Protein AF-A0A0K0DPW7-F1 (afdb_monomer_lite)

Secondary structure (DSSP, 8-state):
-HHHHHHHHHHHHHHH----HHHH-PPPPSTT----EEEEE-TTT--EEEEEEPPTTEEEEEEEEE--TT-TT--EEEEEEEES--TTS--SS-EEEEEEEEEPTTSS-EEEEEEEEESS---EEEEETTEEEEEETTEEEEEE--SSS-EEEEEEEPPPGGGTT-

Radius of gyration: 20.78 Å; chains: 1; bounding box: 38×72×47 Å

Sequence (166 aa):
MEEVELAKEIADVLRNNRPDETIYGAAKAAPGKWASAVRLLNIKTGEVLSLFELPQDEAAKCIALVQFASHQDTLMALVGCTIAQKLDKVAKSTRGCIYTFLLTAAGDRFELIHRTETPRPVNAIHDFRGSALVGMSNHLRLYEFGKKKLLAKCENKVGDYNEMGL

Organism: Angiostrongylus cantonensis (NCBI:txid6313)

Structure (mmCIF, N/CA/C/O backbone):
data_AF-A0A0K0DPW7-F1
#
_entry.id   AF-A0A0K0DPW7-F1
#
loop_
_atom_site.group_PDB
_atom_site.id
_atom_site.type_symbol
_atom_site.label_atom_id
_atom_site.label_alt_id
_atom_site.label_comp_id
_atom_site.label_asym_id
_atom_site.label_entity_id
_atom_site.label_seq_id
_atom_site.pdbx_PDB_ins_code
_atom_site.Cartn_x
_atom_site.Cartn_y
_atom_site.Cartn_z
_atom_site.occupancy
_atom_site.B_iso_or_equiv
_atom_site.auth_seq_id
_atom_site.auth_comp_id
_atom_site.auth_asym_id
_atom_site.auth_atom_id
_atom_site.pdbx_PDB_model_num
ATOM 1 N N . MET A 1 1 ? -6.165 49.165 -4.802 1.00 64.44 1 MET A N 1
ATOM 2 C CA . MET A 1 1 ? -6.534 48.614 -3.477 1.00 64.44 1 MET A CA 1
ATOM 3 C C . MET A 1 1 ? -7.744 47.702 -3.615 1.00 64.44 1 MET A C 1
ATOM 5 O O . MET A 1 1 ? -7.622 46.547 -3.248 1.00 64.44 1 MET A O 1
ATOM 9 N N . GLU A 1 2 ? -8.812 48.161 -4.267 1.00 85.88 2 GLU A N 1
ATOM 10 C CA . GLU A 1 2 ? -10.042 47.393 -4.537 1.00 85.88 2 GLU A CA 1
ATOM 11 C C . GLU A 1 2 ? -9.830 46.085 -5.334 1.00 85.88 2 GLU A C 1
ATOM 13 O O . GLU A 1 2 ? -10.298 45.033 -4.916 1.00 85.88 2 GLU A O 1
ATOM 18 N N . GLU A 1 3 ? -9.024 46.085 -6.405 1.00 86.50 3 GLU A N 1
ATOM 19 C CA . GLU A 1 3 ? -8.722 44.851 -7.167 1.00 86.50 3 GLU A CA 1
ATOM 20 C C . GLU A 1 3 ? -7.991 43.779 -6.343 1.00 86.50 3 GLU A C 1
ATOM 22 O O . GLU A 1 3 ? -8.207 42.583 -6.526 1.00 86.50 3 GLU A O 1
ATOM 27 N N . VAL A 1 4 ? -7.119 44.198 -5.421 1.00 89.81 4 VAL A N 1
ATOM 28 C CA . VAL A 1 4 ? -6.375 43.277 -4.546 1.00 89.81 4 VAL A CA 1
ATOM 29 C C . VAL A 1 4 ? -7.313 42.649 -3.518 1.00 89.81 4 VAL A C 1
ATOM 31 O O . VAL A 1 4 ? -7.130 41.496 -3.136 1.00 89.81 4 VAL A O 1
ATOM 34 N N . GLU A 1 5 ? -8.310 43.402 -3.068 1.00 91.94 5 GLU A N 1
ATOM 35 C CA . GLU A 1 5 ? -9.325 42.949 -2.122 1.00 91.94 5 GLU A CA 1
ATOM 36 C C . GLU A 1 5 ? -10.299 41.972 -2.788 1.00 91.94 5 GLU A C 1
ATOM 38 O O . GLU A 1 5 ? -10.500 40.871 -2.280 1.00 91.94 5 GLU A O 1
ATOM 43 N N . LEU A 1 6 ? -10.755 42.292 -4.002 1.00 92.06 6 LEU A N 1
ATOM 44 C CA . LEU A 1 6 ? -11.555 41.388 -4.827 1.00 92.06 6 LEU A CA 1
ATOM 45 C C . LEU A 1 6 ? -10.803 40.087 -5.153 1.00 92.06 6 LEU A C 1
ATOM 47 O O . LEU A 1 6 ? -11.360 38.995 -5.060 1.00 92.06 6 LEU A O 1
ATOM 51 N N . ALA A 1 7 ? -9.513 40.170 -5.495 1.00 91.69 7 ALA A N 1
ATOM 52 C CA . ALA A 1 7 ? -8.697 38.986 -5.756 1.00 91.69 7 ALA A CA 1
ATOM 53 C C . ALA A 1 7 ? -8.550 38.089 -4.515 1.00 91.69 7 ALA A C 1
ATOM 55 O O . ALA A 1 7 ? -8.529 36.862 -4.645 1.00 91.69 7 ALA A O 1
ATOM 56 N N . LYS A 1 8 ? -8.463 38.679 -3.314 1.00 92.00 8 LYS A N 1
ATOM 57 C CA . LYS A 1 8 ? -8.452 37.922 -2.053 1.00 92.00 8 LYS A CA 1
ATOM 58 C C . LYS A 1 8 ? -9.781 37.215 -1.824 1.00 92.00 8 LYS A C 1
ATOM 60 O O . LYS A 1 8 ? -9.769 36.020 -1.553 1.00 92.00 8 LYS A O 1
ATOM 65 N N . GLU A 1 9 ? -10.893 37.920 -2.002 1.00 91.19 9 GLU A N 1
ATOM 66 C CA . GLU A 1 9 ? -12.232 37.355 -1.829 1.00 91.19 9 GLU A CA 1
ATOM 67 C C . GLU A 1 9 ? -12.475 36.179 -2.786 1.00 91.19 9 GLU A C 1
ATOM 69 O O . GLU A 1 9 ? -12.859 35.092 -2.355 1.00 91.19 9 GLU A O 1
ATOM 74 N N . ILE A 1 10 ? -12.143 36.341 -4.072 1.00 90.81 10 ILE A N 1
ATOM 75 C CA . ILE A 1 10 ? -12.245 35.263 -5.066 1.00 90.81 10 ILE A CA 1
ATOM 76 C C . ILE A 1 10 ? -11.362 34.073 -4.672 1.00 90.81 10 ILE A C 1
ATOM 78 O O . ILE A 1 10 ? -11.803 32.924 -4.734 1.00 90.81 10 ILE A O 1
ATOM 82 N N . ALA A 1 11 ? -10.118 34.320 -4.256 1.00 89.81 11 ALA A N 1
ATOM 83 C CA . ALA A 1 11 ? -9.213 33.255 -3.839 1.00 89.81 11 ALA A CA 1
ATOM 84 C C . ALA A 1 11 ? -9.728 32.506 -2.599 1.00 89.81 11 ALA A C 1
ATOM 86 O O . ALA A 1 11 ? -9.559 31.289 -2.509 1.00 89.81 11 ALA A O 1
ATOM 87 N N . ASP A 1 12 ? -10.368 33.202 -1.662 1.00 91.81 12 ASP A N 1
ATOM 88 C CA . ASP A 1 12 ? -10.951 32.596 -0.466 1.00 91.81 12 ASP A CA 1
ATOM 89 C C . ASP A 1 12 ? -12.180 31.753 -0.802 1.00 91.81 12 ASP A C 1
ATOM 91 O O . ASP A 1 12 ? -12.288 30.619 -0.329 1.00 91.81 12 ASP A O 1
ATOM 95 N N . VAL A 1 13 ? -13.051 32.235 -1.692 1.00 89.75 13 VAL A N 1
ATOM 96 C CA . VAL A 1 13 ? -14.181 31.447 -2.202 1.00 89.75 13 VAL A CA 1
ATOM 97 C C . VAL A 1 13 ? -13.682 30.186 -2.907 1.00 89.75 13 VAL A C 1
ATOM 99 O O . VAL A 1 13 ? -14.162 29.095 -2.611 1.00 89.75 13 VAL A O 1
ATOM 102 N N . LEU A 1 14 ? -12.686 30.297 -3.791 1.00 86.94 14 LEU A N 1
ATOM 103 C CA . LEU A 1 14 ? -12.141 29.147 -4.521 1.00 86.94 14 LEU A CA 1
ATOM 104 C C . LEU A 1 14 ? -11.439 28.132 -3.610 1.00 86.94 14 LEU A C 1
ATOM 106 O O . LEU A 1 14 ? -11.496 26.935 -3.879 1.00 86.94 14 LEU A O 1
ATOM 110 N N . ARG A 1 15 ? -10.778 28.580 -2.536 1.00 85.50 15 ARG A N 1
ATOM 111 C CA . ARG A 1 15 ? -10.124 27.682 -1.568 1.00 85.50 15 ARG A CA 1
ATOM 112 C C . ARG A 1 15 ? -11.119 26.939 -0.684 1.00 85.50 15 ARG A C 1
ATOM 114 O O . ARG A 1 15 ? -10.893 25.772 -0.366 1.00 85.50 15 ARG A O 1
ATOM 121 N N . ASN A 1 16 ? -12.181 27.622 -0.266 1.00 87.94 16 ASN A N 1
ATOM 122 C CA . ASN A 1 16 ? -13.131 27.090 0.708 1.00 87.94 16 ASN A CA 1
ATOM 123 C C . ASN A 1 16 ? -14.282 26.322 0.052 1.00 87.94 16 ASN A C 1
ATOM 125 O O . ASN A 1 16 ? -14.871 25.444 0.682 1.00 87.94 16 ASN A O 1
ATOM 129 N N . ASN A 1 17 ? -14.591 26.614 -1.211 1.00 86.81 17 ASN A N 1
ATOM 130 C CA . ASN A 1 17 ? -15.600 25.883 -1.956 1.00 86.81 17 ASN A CA 1
ATOM 131 C C . ASN A 1 17 ? -15.054 24.521 -2.407 1.00 86.81 17 ASN A C 1
ATOM 133 O O . ASN A 1 17 ? -14.294 24.421 -3.369 1.00 86.81 17 ASN A O 1
ATOM 137 N N . ARG A 1 18 ? -15.468 23.461 -1.709 1.00 85.00 18 ARG A N 1
ATOM 138 C CA . ARG A 1 18 ? -15.258 22.071 -2.121 1.00 85.00 18 ARG A CA 1
ATOM 139 C C . ARG A 1 18 ? -16.563 21.552 -2.727 1.00 85.00 18 ARG A C 1
ATOM 141 O O . ARG A 1 18 ? -17.434 21.136 -1.961 1.00 85.00 18 ARG A O 1
ATOM 148 N N . PRO A 1 19 ? -16.740 21.621 -4.060 1.00 86.25 19 PRO A N 1
ATOM 149 C CA . PRO A 1 19 ? -17.953 21.127 -4.693 1.00 86.25 19 PRO A CA 1
ATOM 150 C C . PRO A 1 19 ? -18.101 19.627 -4.436 1.00 86.25 19 PRO A C 1
ATOM 152 O O . PRO A 1 19 ? -17.114 18.898 -4.352 1.00 86.25 19 PRO A O 1
ATOM 155 N N . ASP A 1 20 ? -19.344 19.171 -4.317 1.00 89.19 20 ASP A N 1
ATOM 156 C CA . ASP A 1 20 ? -19.635 17.758 -4.112 1.00 89.19 20 ASP A CA 1
ATOM 157 C C . ASP A 1 20 ? -19.218 16.943 -5.347 1.00 89.19 20 ASP A C 1
ATOM 159 O O . ASP A 1 20 ? -19.844 17.012 -6.409 1.00 89.19 20 ASP A O 1
ATOM 163 N N . GLU A 1 21 ? -18.148 16.162 -5.206 1.00 92.12 21 GLU A N 1
ATOM 164 C CA . GLU A 1 21 ? -17.598 15.340 -6.285 1.00 92.12 21 GLU A CA 1
ATOM 165 C C . GLU A 1 21 ? -18.571 14.253 -6.763 1.00 92.12 21 GLU A C 1
ATOM 167 O O . GLU A 1 21 ? -18.427 13.763 -7.883 1.00 92.12 21 GLU A O 1
ATOM 172 N N . THR A 1 22 ? -19.576 13.882 -5.962 1.00 90.69 22 THR A N 1
ATOM 173 C CA . THR A 1 22 ? -20.611 12.926 -6.387 1.00 90.69 22 THR A CA 1
ATOM 174 C C . THR A 1 22 ? -21.587 13.538 -7.389 1.00 90.69 22 THR A C 1
ATOM 176 O O . THR A 1 22 ? -22.139 12.821 -8.223 1.00 90.69 22 THR A O 1
ATOM 179 N N . ILE A 1 23 ? -21.751 14.864 -7.350 1.00 94.19 23 ILE A N 1
ATOM 180 C CA . ILE A 1 23 ? -22.640 15.625 -8.233 1.00 94.19 23 ILE A CA 1
ATOM 181 C C . ILE A 1 23 ? -21.863 16.155 -9.441 1.00 94.19 23 ILE A C 1
ATOM 183 O O . ILE A 1 23 ? -22.293 15.997 -10.581 1.00 94.19 23 ILE A O 1
ATOM 187 N N . TYR A 1 24 ? -20.710 16.780 -9.196 1.00 92.00 24 TYR A N 1
ATOM 188 C CA . TYR A 1 24 ? -19.942 17.496 -10.222 1.00 92.00 24 TYR A CA 1
ATOM 189 C C . TYR A 1 24 ? -18.807 16.665 -10.835 1.00 92.00 24 TYR A C 1
ATOM 191 O O . TYR A 1 24 ? -18.205 17.071 -11.831 1.00 92.00 24 TYR A O 1
ATOM 199 N N . GLY A 1 25 ? -18.536 15.487 -10.274 1.00 90.69 25 GLY A N 1
ATOM 200 C CA . GLY A 1 25 ? -17.386 14.664 -10.616 1.00 90.69 25 GLY A CA 1
ATOM 201 C C . GLY A 1 25 ? -16.121 15.101 -9.877 1.00 90.69 25 GLY A C 1
ATOM 202 O O . GLY A 1 25 ? -15.922 16.271 -9.556 1.00 90.69 25 GLY A O 1
ATOM 203 N N . ALA A 1 26 ? -15.238 14.137 -9.625 1.00 88.44 26 ALA A N 1
ATOM 204 C CA . ALA A 1 26 ? -13.946 14.405 -9.007 1.00 88.44 26 ALA A CA 1
ATOM 205 C C . ALA A 1 26 ? -13.026 15.211 -9.936 1.00 88.44 26 ALA A C 1
ATOM 207 O O . ALA A 1 26 ? -12.991 14.991 -11.156 1.00 88.44 26 ALA A O 1
ATOM 208 N N . ALA A 1 27 ? -12.221 16.096 -9.347 1.00 87.69 27 ALA A N 1
ATOM 209 C CA . ALA A 1 27 ? -11.193 16.827 -10.074 1.00 87.69 27 ALA A CA 1
ATOM 210 C C . ALA A 1 27 ? -10.159 15.847 -10.657 1.00 87.69 27 ALA A C 1
ATOM 212 O O . ALA A 1 27 ? -9.485 15.108 -9.938 1.00 87.69 27 ALA A O 1
ATOM 213 N N . LYS A 1 28 ? -10.023 15.829 -11.986 1.00 88.56 28 LYS A N 1
ATOM 214 C CA . LYS A 1 28 ? -9.082 14.935 -12.670 1.00 88.56 28 LYS A CA 1
ATOM 215 C C . LYS A 1 28 ? -7.726 15.609 -12.821 1.00 88.56 28 LYS A C 1
ATOM 217 O O . LYS A 1 28 ? -7.610 16.671 -13.427 1.00 88.56 28 LYS A O 1
ATOM 222 N N . ALA A 1 29 ? -6.693 14.953 -12.307 1.00 90.38 29 ALA A N 1
ATOM 223 C CA . ALA A 1 29 ? -5.314 15.343 -12.558 1.00 90.38 29 ALA A CA 1
ATOM 224 C C . ALA A 1 29 ? -4.898 15.050 -14.016 1.00 90.38 29 ALA A C 1
ATOM 226 O O . ALA A 1 29 ? -5.597 14.365 -14.766 1.00 90.38 29 ALA A O 1
ATOM 227 N N . ALA A 1 30 ? -3.729 15.561 -14.414 1.00 88.75 30 ALA A N 1
ATOM 228 C CA . ALA A 1 30 ? -3.156 15.307 -15.734 1.00 88.75 30 ALA A CA 1
ATOM 229 C C . ALA A 1 30 ? -2.933 13.796 -15.999 1.00 88.75 30 ALA A C 1
ATOM 231 O O . ALA A 1 30 ? -2.750 13.024 -15.053 1.00 88.75 30 ALA A O 1
ATOM 232 N N . PRO A 1 31 ? -2.889 13.350 -17.270 1.00 87.75 31 PRO A N 1
ATOM 233 C CA . PRO A 1 31 ? -2.644 11.949 -17.606 1.00 87.75 31 PRO A CA 1
ATOM 234 C C . PRO A 1 31 ? -1.382 11.372 -16.948 1.00 87.75 31 PRO A C 1
ATOM 236 O O . PRO A 1 31 ? -0.325 12.005 -16.911 1.00 87.75 31 PRO A O 1
ATOM 239 N N . GLY A 1 32 ? -1.490 10.138 -16.449 1.00 86.31 32 GLY A N 1
ATOM 240 C CA . GLY A 1 32 ? -0.399 9.440 -15.761 1.00 86.31 32 GLY A CA 1
ATOM 241 C C . GLY A 1 32 ? -0.225 9.813 -14.287 1.00 86.31 32 GLY A C 1
ATOM 242 O O . GLY A 1 32 ? 0.735 9.354 -13.672 1.00 86.31 32 GLY A O 1
ATOM 243 N N . LYS A 1 33 ? -1.130 10.624 -13.727 1.00 91.69 33 LYS A N 1
ATOM 244 C CA . LYS A 1 33 ? -1.192 10.906 -12.293 1.00 91.69 33 LYS A CA 1
ATOM 245 C C . LYS A 1 33 ? -2.035 9.878 -11.551 1.00 91.69 33 LYS A C 1
ATOM 247 O O . LYS A 1 33 ? -3.039 9.404 -12.079 1.00 91.69 33 LYS A O 1
ATOM 252 N N . TRP A 1 34 ? -1.624 9.560 -10.326 1.00 93.56 34 TRP A N 1
ATOM 253 C CA . TRP A 1 34 ? -2.348 8.636 -9.452 1.00 93.56 34 TRP A CA 1
ATOM 254 C C . TRP A 1 34 ? -2.612 9.245 -8.083 1.00 93.56 34 TRP A C 1
ATOM 256 O O . TRP A 1 34 ? -1.782 9.972 -7.538 1.00 93.56 34 TRP A O 1
ATOM 266 N N . ALA A 1 35 ? -3.765 8.880 -7.535 1.00 95.50 35 ALA A N 1
ATOM 267 C CA . ALA A 1 35 ? -4.123 9.059 -6.141 1.00 95.50 35 ALA A CA 1
ATOM 268 C C . ALA A 1 35 ? -4.628 7.712 -5.616 1.00 95.50 35 ALA A C 1
ATOM 270 O O . ALA A 1 35 ? -5.281 6.949 -6.335 1.00 95.50 35 ALA A O 1
ATOM 271 N N . SER A 1 36 ? -4.284 7.373 -4.383 1.00 97.38 36 SER A N 1
ATOM 272 C CA . SER A 1 36 ? -4.736 6.150 -3.726 1.00 97.38 36 SER A CA 1
ATOM 273 C C . SER A 1 36 ? -4.862 6.406 -2.232 1.00 97.38 36 SER A C 1
ATOM 275 O O . SER A 1 36 ? -4.204 7.284 -1.682 1.00 97.38 36 SER A O 1
ATOM 277 N N . ALA A 1 37 ? -5.714 5.636 -1.569 1.00 97.19 37 ALA A N 1
ATOM 278 C CA . ALA A 1 37 ? -5.880 5.707 -0.129 1.00 97.19 37 ALA A CA 1
ATOM 279 C C . ALA A 1 37 ? -6.138 4.311 0.435 1.00 97.19 37 ALA A C 1
ATOM 281 O O . ALA A 1 37 ? -6.690 3.445 -0.246 1.00 97.19 37 ALA A O 1
ATOM 282 N N . VAL A 1 38 ? -5.751 4.112 1.689 1.00 97.56 38 VAL A N 1
ATOM 283 C CA . VAL A 1 38 ? -6.021 2.900 2.463 1.00 97.56 38 VAL A CA 1
ATOM 284 C C . VAL A 1 38 ? -7.092 3.246 3.487 1.00 97.56 38 VAL A C 1
ATOM 286 O O . VAL A 1 38 ? -6.937 4.204 4.244 1.00 97.56 38 VAL A O 1
ATOM 289 N N . ARG A 1 39 ? -8.198 2.496 3.488 1.00 96.75 39 ARG A N 1
ATOM 290 C CA . ARG A 1 39 ? -9.333 2.717 4.391 1.00 96.75 39 ARG A CA 1
ATOM 291 C C . ARG A 1 39 ? -9.606 1.470 5.214 1.00 96.75 39 ARG A C 1
ATOM 293 O O . ARG A 1 39 ? -9.660 0.374 4.661 1.00 96.75 39 ARG A O 1
ATOM 300 N N . LEU A 1 40 ? -9.827 1.660 6.510 1.00 95.56 40 LEU A N 1
ATOM 301 C CA . LEU A 1 40 ? -10.420 0.654 7.382 1.00 95.56 40 LEU A CA 1
ATOM 302 C C . LEU A 1 40 ? -11.892 1.000 7.588 1.00 95.56 40 LEU A C 1
ATOM 304 O O . LEU A 1 40 ? -12.219 2.127 7.957 1.00 95.56 40 LEU A O 1
ATOM 308 N N . LEU A 1 41 ? -12.766 0.033 7.330 1.00 96.12 41 LEU A N 1
ATOM 309 C CA . LEU A 1 41 ? -14.212 0.211 7.354 1.00 96.12 41 LEU A CA 1
ATOM 310 C C . LEU A 1 41 ? -14.833 -0.712 8.395 1.00 96.12 41 LEU A C 1
ATOM 312 O O . LEU A 1 41 ? -14.541 -1.909 8.422 1.00 96.12 41 LEU A O 1
ATOM 316 N N . ASN A 1 42 ? -15.755 -0.183 9.190 1.00 94.94 42 ASN A N 1
ATOM 317 C CA . ASN A 1 42 ? -16.683 -1.014 9.934 1.00 94.94 42 ASN A CA 1
ATOM 318 C C . ASN A 1 42 ? -17.778 -1.499 8.978 1.00 94.94 42 ASN A C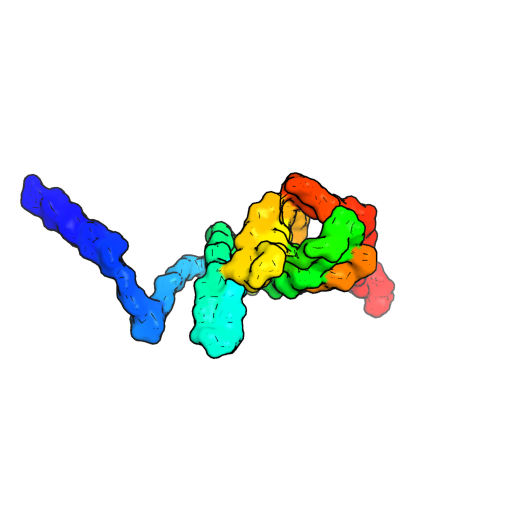 1
ATOM 320 O O . ASN A 1 42 ? -18.630 -0.727 8.549 1.00 94.94 42 ASN A O 1
ATOM 324 N N . ILE A 1 43 ? -17.780 -2.790 8.652 1.00 94.31 43 ILE A N 1
ATOM 325 C CA . ILE A 1 43 ? -18.716 -3.367 7.671 1.00 94.31 43 ILE A CA 1
ATOM 326 C C . ILE A 1 43 ? -20.175 -3.291 8.155 1.00 94.31 43 ILE A C 1
ATOM 328 O O . ILE A 1 43 ? -21.089 -3.240 7.338 1.00 94.31 43 ILE A O 1
ATOM 332 N N . LYS A 1 44 ? -20.411 -3.268 9.474 1.00 95.38 44 LYS A N 1
ATOM 333 C CA . LYS A 1 44 ? -21.770 -3.222 10.032 1.00 95.38 44 LYS A CA 1
ATOM 334 C C . LYS A 1 44 ? -22.386 -1.829 9.932 1.00 95.38 44 LYS A C 1
ATOM 336 O O . LYS A 1 44 ? -23.574 -1.723 9.656 1.00 95.38 44 LYS A O 1
ATOM 341 N N . THR A 1 45 ? -21.599 -0.784 10.192 1.00 96.00 45 THR A N 1
ATOM 342 C CA . THR A 1 45 ? -22.086 0.607 10.231 1.00 96.00 45 THR A CA 1
ATOM 343 C C . THR A 1 45 ? -21.781 1.389 8.954 1.00 96.00 45 THR A C 1
ATOM 345 O O . THR A 1 45 ? -22.394 2.422 8.716 1.00 96.00 45 THR A O 1
ATOM 348 N N . GLY A 1 46 ? -20.835 0.920 8.136 1.00 94.06 46 GLY A N 1
ATOM 349 C CA . GLY A 1 46 ? -20.292 1.655 6.990 1.00 94.06 46 GLY A CA 1
ATOM 350 C C . GLY A 1 46 ? -19.301 2.760 7.374 1.00 94.06 46 GLY A C 1
ATOM 351 O O . GLY A 1 46 ? -18.818 3.478 6.502 1.00 94.06 46 GLY A O 1
ATOM 352 N N . GLU A 1 47 ? -18.988 2.907 8.662 1.00 96.19 47 GLU A N 1
ATOM 353 C CA . GLU A 1 47 ? -18.108 3.959 9.167 1.00 96.19 47 GLU A CA 1
ATOM 354 C C . GLU A 1 47 ? -16.652 3.739 8.737 1.00 96.19 47 GLU A C 1
ATOM 356 O O . GLU A 1 47 ? -16.117 2.629 8.821 1.00 96.19 47 GLU A O 1
ATOM 361 N N . VAL A 1 48 ? -15.993 4.817 8.306 1.00 96.19 48 VAL A N 1
ATOM 362 C CA . VAL A 1 48 ? -14.550 4.831 8.050 1.00 96.19 48 VAL A CA 1
ATOM 363 C C . VAL A 1 48 ? -13.826 5.023 9.378 1.00 96.19 48 VAL A C 1
ATOM 365 O O . VAL A 1 48 ? -13.783 6.127 9.907 1.00 96.19 48 VAL A O 1
ATOM 368 N N . LEU A 1 49 ? -13.231 3.950 9.895 1.00 95.44 49 LEU A N 1
ATOM 369 C CA . LEU A 1 49 ? -12.501 3.963 11.167 1.00 95.44 49 LEU A CA 1
ATOM 370 C C . LEU A 1 49 ? -11.102 4.577 11.022 1.00 95.44 49 LEU A C 1
ATOM 372 O O . LEU A 1 49 ? -10.577 5.211 11.933 1.00 95.44 49 LEU A O 1
ATOM 376 N N . SER A 1 50 ? -10.478 4.389 9.858 1.00 94.06 50 SER A N 1
ATOM 377 C CA . SER A 1 50 ? -9.149 4.918 9.563 1.00 94.06 50 SER A CA 1
ATOM 378 C C . SER A 1 50 ? -9.008 5.209 8.074 1.00 94.06 50 SER A C 1
ATOM 380 O O . SER A 1 50 ? -9.474 4.433 7.236 1.00 94.06 50 SER A O 1
ATOM 382 N N . LEU A 1 51 ? -8.355 6.323 7.746 1.00 95.94 51 LEU A N 1
ATOM 383 C CA . LEU A 1 51 ? -8.045 6.751 6.387 1.00 95.94 51 LEU A CA 1
ATOM 384 C C . LEU A 1 51 ? -6.580 7.184 6.328 1.00 95.94 51 LEU A C 1
ATOM 386 O O . LEU A 1 51 ? -6.163 8.071 7.069 1.00 95.94 51 LEU A O 1
ATOM 390 N N . PHE A 1 52 ? -5.824 6.585 5.414 1.00 97.19 52 PHE A N 1
ATOM 391 C CA . PHE A 1 52 ? -4.471 7.007 5.081 1.00 97.19 52 PHE A CA 1
ATOM 392 C C . PHE A 1 52 ? -4.394 7.342 3.593 1.00 97.19 52 PHE A C 1
ATOM 394 O O . PHE A 1 52 ? -4.534 6.458 2.744 1.00 97.19 52 PHE A O 1
ATOM 401 N N . GLU A 1 53 ? -4.176 8.612 3.271 1.00 97.50 53 GLU A N 1
ATOM 402 C CA . GLU A 1 53 ? -3.969 9.064 1.896 1.00 97.50 53 GLU A CA 1
ATOM 403 C C . GLU A 1 53 ? -2.517 8.818 1.482 1.00 97.50 53 GLU A C 1
ATOM 405 O O . GLU A 1 53 ? -1.576 9.215 2.172 1.00 97.50 53 GLU A O 1
ATOM 410 N N . LEU A 1 54 ? -2.328 8.120 0.362 1.00 97.56 54 LEU A N 1
ATOM 411 C CA . LEU A 1 54 ? -0.998 7.860 -0.173 1.00 97.56 54 LEU A CA 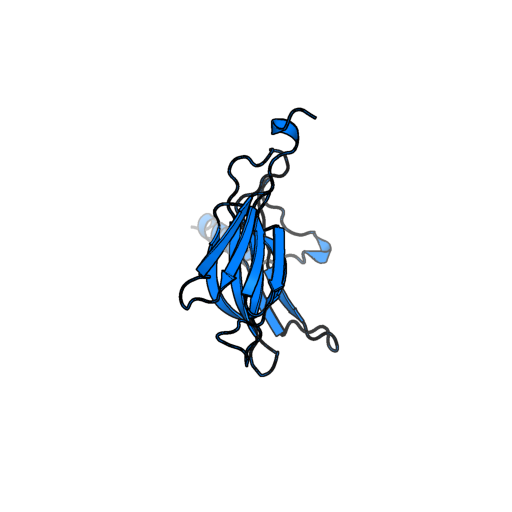1
ATOM 412 C C . LEU A 1 54 ? -0.473 9.105 -0.904 1.00 97.56 54 LEU A C 1
ATOM 414 O O . LEU A 1 54 ? -1.265 9.883 -1.445 1.00 97.56 54 LEU A O 1
ATOM 418 N N . PRO A 1 55 ? 0.857 9.299 -0.959 1.00 97.12 55 PRO A N 1
ATOM 419 C CA . PRO A 1 55 ? 1.456 10.389 -1.712 1.00 97.12 55 PRO A CA 1
ATOM 420 C C . PRO A 1 55 ? 1.052 10.370 -3.188 1.00 97.12 55 PRO A C 1
ATOM 422 O O . PRO A 1 55 ? 0.718 9.330 -3.763 1.00 97.12 55 PRO A O 1
ATOM 425 N N . GLN A 1 56 ? 1.144 11.540 -3.818 1.00 94.56 56 GLN A N 1
ATOM 426 C CA . GLN A 1 56 ? 0.895 11.681 -5.246 1.00 94.56 56 GLN A CA 1
ATOM 427 C C . GLN A 1 56 ? 1.746 10.694 -6.058 1.00 94.56 56 GLN A C 1
ATOM 429 O O . GLN A 1 56 ? 2.934 10.512 -5.800 1.00 94.56 56 GLN A O 1
ATOM 434 N N . ASP A 1 57 ? 1.130 10.112 -7.084 1.00 94.50 57 ASP A N 1
ATOM 435 C CA . ASP A 1 57 ? 1.739 9.155 -8.011 1.00 94.50 57 ASP A CA 1
ATOM 436 C C . ASP A 1 57 ? 2.109 7.795 -7.392 1.00 94.50 57 ASP A C 1
ATOM 438 O O . ASP A 1 57 ? 2.713 6.964 -8.072 1.00 94.50 57 ASP A O 1
ATOM 442 N N . GLU A 1 58 ? 1.684 7.509 -6.158 1.00 96.31 58 GLU A N 1
ATOM 443 C CA . GLU A 1 58 ? 1.754 6.172 -5.564 1.00 96.31 58 GLU A CA 1
ATOM 444 C C . GLU A 1 58 ? 0.422 5.438 -5.729 1.00 96.31 58 GLU A C 1
ATOM 446 O O . GLU A 1 58 ? -0.553 5.676 -5.019 1.00 96.31 58 GLU A O 1
ATOM 451 N N . ALA A 1 59 ? 0.379 4.522 -6.693 1.00 95.75 59 ALA A N 1
ATOM 452 C CA . ALA A 1 59 ? -0.799 3.726 -6.996 1.00 95.75 59 ALA A CA 1
ATOM 453 C C . ALA A 1 59 ? -0.775 2.412 -6.210 1.00 95.75 59 ALA A C 1
ATOM 455 O O . ALA A 1 59 ? 0.042 1.537 -6.516 1.00 95.75 59 ALA A O 1
ATOM 456 N N . ALA A 1 60 ? -1.686 2.238 -5.252 1.00 97.75 60 ALA A N 1
ATOM 457 C CA . ALA A 1 60 ? -1.873 0.954 -4.575 1.00 97.75 60 ALA A CA 1
ATOM 458 C C . ALA A 1 60 ? -2.386 -0.104 -5.569 1.00 97.75 60 ALA A C 1
ATOM 460 O O . ALA A 1 60 ? -3.284 0.166 -6.368 1.00 97.75 60 ALA A O 1
ATOM 461 N N . LYS A 1 61 ? -1.796 -1.304 -5.547 1.00 96.44 61 LYS A N 1
ATOM 462 C CA . LYS A 1 61 ? -2.121 -2.409 -6.471 1.00 96.44 61 LYS A CA 1
ATOM 463 C C . LYS A 1 61 ? -2.579 -3.674 -5.762 1.00 96.44 61 LYS A C 1
ATOM 465 O O . LYS A 1 61 ? -3.385 -4.413 -6.313 1.00 96.44 61 LYS A O 1
ATOM 470 N N . CYS A 1 62 ? -2.066 -3.929 -4.566 1.00 98.06 62 CYS A N 1
ATOM 471 C CA . CYS A 1 62 ? -2.406 -5.113 -3.789 1.00 98.06 62 CYS A CA 1
ATOM 472 C C . CYS A 1 62 ? -2.333 -4.818 -2.289 1.00 98.06 62 CYS A C 1
ATOM 474 O O . CYS A 1 62 ? -1.630 -3.903 -1.856 1.00 98.06 62 CYS A O 1
ATOM 476 N N . ILE A 1 63 ? -3.066 -5.603 -1.504 1.00 98.25 63 ILE A N 1
ATOM 477 C CA . ILE A 1 63 ? -3.071 -5.546 -0.045 1.00 98.25 63 ILE A CA 1
ATOM 478 C C . ILE A 1 63 ? -3.163 -6.965 0.515 1.00 98.25 63 ILE A C 1
ATOM 480 O O . ILE A 1 63 ? -3.867 -7.801 -0.048 1.00 98.25 63 ILE A O 1
ATOM 484 N N . ALA A 1 64 ? -2.463 -7.234 1.614 1.00 98.38 64 ALA A N 1
ATOM 485 C CA . ALA A 1 64 ? -2.578 -8.486 2.352 1.00 98.38 64 ALA A CA 1
ATOM 486 C C . ALA A 1 64 ? -2.372 -8.251 3.850 1.00 98.38 64 ALA A C 1
ATOM 488 O O . ALA A 1 64 ? -1.556 -7.417 4.242 1.00 98.38 64 ALA A O 1
ATOM 489 N N . LEU A 1 65 ? -3.084 -9.012 4.681 1.00 97.38 65 LEU A N 1
ATOM 490 C CA . LEU A 1 65 ? -2.739 -9.160 6.091 1.00 97.38 65 LEU A CA 1
ATOM 491 C C . LEU A 1 65 ? -1.644 -10.220 6.207 1.00 97.38 65 LEU A C 1
ATOM 493 O O . LEU A 1 65 ? -1.773 -11.300 5.634 1.00 97.38 65 LEU A O 1
ATOM 497 N N . VAL A 1 66 ? -0.572 -9.892 6.919 1.00 98.00 66 VAL A N 1
ATOM 498 C CA . VAL A 1 66 ? 0.601 -10.745 7.111 1.00 98.00 66 VAL A CA 1
ATOM 499 C C . VAL A 1 66 ? 0.926 -10.804 8.596 1.00 98.00 66 VAL A C 1
ATOM 501 O O . VAL A 1 66 ? 0.937 -9.777 9.282 1.00 98.00 66 VAL A O 1
ATOM 504 N N . GLN A 1 67 ? 1.211 -12.007 9.080 1.00 97.38 67 GLN A N 1
ATOM 505 C CA . GLN A 1 67 ? 1.636 -12.265 10.449 1.00 97.38 67 GLN A CA 1
ATOM 506 C C . GLN A 1 67 ? 3.088 -12.735 10.416 1.00 97.38 67 GLN A C 1
ATOM 508 O O . GLN A 1 67 ? 3.395 -13.860 10.030 1.00 97.38 67 GLN A O 1
ATOM 513 N N . PHE A 1 68 ? 4.019 -11.861 10.790 1.00 97.88 68 PHE A N 1
ATOM 514 C CA . PHE A 1 68 ? 5.440 -12.200 10.740 1.00 97.88 68 PHE A CA 1
ATOM 515 C C . PHE A 1 68 ? 5.848 -13.102 11.908 1.00 97.88 68 PHE A C 1
ATOM 517 O O . PHE A 1 68 ? 5.424 -12.893 13.041 1.00 97.88 68 PHE A O 1
ATOM 524 N N . ALA A 1 69 ? 6.766 -14.043 11.668 1.00 96.62 69 ALA A N 1
ATOM 525 C CA . ALA A 1 69 ? 7.249 -14.978 12.690 1.00 96.62 69 ALA A CA 1
ATOM 526 C C . ALA A 1 69 ? 7.869 -14.278 13.913 1.00 96.62 69 ALA A C 1
ATOM 528 O O . ALA A 1 69 ? 7.830 -14.821 15.014 1.00 96.62 69 ALA A O 1
ATOM 529 N N . SER A 1 70 ? 8.433 -13.080 13.722 1.00 94.62 70 SER A N 1
ATOM 530 C CA . SER A 1 70 ? 9.011 -12.263 14.792 1.00 94.62 70 SER A CA 1
ATOM 531 C C . SER A 1 70 ? 7.979 -11.483 15.614 1.00 94.62 70 SER A C 1
ATOM 533 O O . SER A 1 70 ? 8.339 -10.967 16.667 1.00 94.62 70 SER A O 1
ATOM 535 N N . HIS A 1 71 ? 6.732 -11.368 15.141 1.00 94.00 71 HIS A N 1
ATOM 536 C CA . HIS A 1 71 ? 5.650 -10.594 15.762 1.00 94.00 71 HIS A CA 1
ATOM 537 C C . HIS A 1 71 ? 4.315 -11.348 15.635 1.00 94.00 71 HIS A C 1
ATOM 539 O O . HIS A 1 71 ? 3.366 -10.863 15.016 1.00 94.00 71 HIS A O 1
ATOM 545 N N . GLN A 1 72 ? 4.255 -12.559 16.198 1.00 90.25 72 GLN A N 1
ATOM 546 C CA . GLN A 1 72 ? 3.108 -13.459 16.027 1.00 90.25 72 GLN A CA 1
ATOM 547 C C . GLN A 1 72 ? 1.828 -12.929 16.680 1.00 90.25 72 GLN A C 1
ATOM 549 O O . GLN A 1 72 ? 0.746 -13.227 16.206 1.00 90.25 72 GLN A O 1
ATOM 554 N N . ASP A 1 73 ? 1.909 -12.068 17.688 1.00 91.38 73 ASP A N 1
ATOM 555 C CA . ASP A 1 73 ? 0.711 -11.527 18.346 1.00 91.38 73 ASP A CA 1
ATOM 556 C C . ASP A 1 73 ? 0.084 -10.340 17.594 1.00 91.38 73 ASP A C 1
ATOM 558 O O . ASP A 1 73 ? -0.878 -9.733 18.061 1.00 91.38 73 ASP A O 1
ATOM 562 N N . THR A 1 74 ? 0.631 -9.978 16.429 1.00 92.94 74 THR A N 1
ATOM 563 C CA . THR A 1 74 ? 0.202 -8.803 15.665 1.00 92.94 74 THR A CA 1
ATOM 564 C C . THR A 1 74 ? -0.104 -9.148 14.215 1.00 92.94 74 THR A C 1
ATOM 566 O O . THR A 1 74 ? 0.634 -9.896 13.573 1.00 92.94 74 THR A O 1
ATOM 569 N N . LEU A 1 75 ? -1.162 -8.544 13.675 1.00 95.75 75 LEU A N 1
ATOM 570 C CA . LEU A 1 75 ? -1.460 -8.565 12.246 1.00 95.75 75 LEU A CA 1
ATOM 571 C C . LEU A 1 75 ? -0.995 -7.259 11.611 1.00 95.75 75 LEU A C 1
ATOM 573 O O . LEU A 1 75 ? -1.292 -6.170 12.107 1.00 95.75 75 LEU A O 1
ATOM 577 N N . MET A 1 76 ? -0.287 -7.365 10.490 1.00 97.81 76 MET A N 1
ATOM 578 C CA . MET A 1 76 ? 0.165 -6.205 9.732 1.00 97.81 76 MET A CA 1
ATOM 579 C C . MET A 1 76 ? -0.478 -6.193 8.350 1.00 97.81 76 MET A C 1
ATOM 581 O O . MET A 1 76 ? -0.416 -7.179 7.622 1.00 97.81 76 MET A O 1
ATOM 585 N N . ALA A 1 77 ? -1.071 -5.067 7.963 1.00 98.12 77 ALA A N 1
ATOM 586 C CA . ALA A 1 77 ? -1.536 -4.851 6.602 1.00 98.12 77 ALA A CA 1
ATOM 587 C C . ALA A 1 77 ? -0.377 -4.337 5.745 1.00 98.12 77 ALA A C 1
ATOM 589 O O . ALA A 1 77 ? 0.169 -3.255 5.979 1.00 98.12 77 ALA A O 1
ATOM 590 N N . LEU A 1 78 ? 0.005 -5.120 4.742 1.00 98.69 78 LEU A N 1
ATOM 591 C CA . LEU A 1 78 ? 0.976 -4.729 3.734 1.00 98.69 78 LEU A CA 1
ATOM 592 C C . LEU A 1 78 ? 0.245 -4.241 2.491 1.00 98.69 78 LEU A C 1
ATOM 594 O O . LEU A 1 78 ? -0.570 -4.972 1.937 1.00 98.69 78 LEU A O 1
ATOM 598 N N . VAL A 1 79 ? 0.572 -3.035 2.031 1.00 98.75 79 VAL A N 1
ATOM 599 C CA . VAL A 1 79 ? 0.013 -2.447 0.807 1.00 98.75 79 VAL A CA 1
ATOM 600 C C . VAL A 1 79 ? 1.129 -2.284 -0.209 1.00 98.75 79 VAL A C 1
ATOM 602 O O . VAL A 1 79 ? 2.065 -1.514 0.008 1.00 98.75 79 VAL A O 1
ATOM 605 N N . GLY A 1 80 ? 1.042 -3.037 -1.300 1.00 98.50 80 GLY A N 1
ATOM 606 C CA . GLY A 1 80 ? 1.977 -2.967 -2.412 1.00 98.50 80 GLY A CA 1
ATOM 607 C C . GLY A 1 80 ? 1.548 -1.907 -3.413 1.00 98.50 80 GLY A C 1
ATOM 608 O O . GLY A 1 80 ? 0.399 -1.896 -3.865 1.00 98.50 80 GLY A O 1
ATOM 609 N N . CYS A 1 81 ? 2.481 -1.032 -3.773 1.00 97.94 81 CYS A N 1
ATOM 610 C CA . CYS A 1 81 ? 2.233 0.085 -4.667 1.00 97.94 81 CYS A CA 1
ATOM 611 C C . CYS A 1 81 ? 3.191 0.098 -5.860 1.00 97.94 81 CYS A C 1
ATOM 613 O O . CYS A 1 81 ? 4.277 -0.492 -5.868 1.00 97.94 81 CYS A O 1
ATOM 615 N N . THR A 1 82 ? 2.778 0.857 -6.868 1.00 95.75 82 THR A N 1
ATOM 616 C CA . THR A 1 82 ? 3.592 1.257 -8.011 1.00 95.75 82 THR A CA 1
ATOM 617 C C . THR A 1 82 ? 3.759 2.771 -8.017 1.00 95.75 82 THR A C 1
ATOM 619 O O . THR A 1 82 ? 2.797 3.487 -7.757 1.00 95.75 82 THR A O 1
ATOM 622 N N . ILE A 1 83 ? 4.952 3.264 -8.349 1.00 94.06 83 ILE A N 1
ATOM 623 C CA . ILE A 1 83 ? 5.272 4.696 -8.325 1.00 94.06 83 ILE A CA 1
ATOM 624 C C . ILE A 1 83 ? 5.344 5.242 -9.754 1.00 94.06 83 ILE A C 1
ATOM 626 O O . ILE A 1 83 ? 6.085 4.711 -10.582 1.00 94.06 83 ILE A O 1
ATOM 630 N N . ALA A 1 84 ? 4.614 6.325 -10.030 1.00 90.31 84 ALA A N 1
ATOM 631 C CA . ALA A 1 84 ? 4.620 7.066 -11.295 1.00 90.31 84 ALA A CA 1
ATOM 632 C C . ALA A 1 84 ? 4.341 6.197 -12.540 1.00 90.31 84 ALA A C 1
ATOM 634 O O . ALA A 1 84 ? 4.933 6.390 -13.608 1.00 90.31 84 ALA A O 1
ATOM 635 N N . GLN A 1 85 ? 3.439 5.216 -12.414 1.00 88.19 85 GLN A N 1
ATOM 636 C CA . GLN A 1 85 ? 3.044 4.364 -13.536 1.00 88.19 85 GLN A CA 1
ATOM 637 C C . GLN A 1 85 ? 2.292 5.174 -14.598 1.00 88.19 85 GLN A C 1
ATOM 639 O O . GLN A 1 85 ? 1.283 5.812 -14.308 1.00 88.19 85 GLN A O 1
ATOM 644 N N . LYS A 1 86 ? 2.714 5.065 -15.856 1.00 88.25 86 LYS A N 1
ATOM 645 C CA . LYS A 1 86 ? 1.970 5.583 -17.010 1.00 88.25 86 LYS A CA 1
ATOM 646 C C . LYS A 1 86 ? 1.347 4.413 -17.768 1.00 88.25 86 LYS A C 1
ATOM 648 O O . LYS A 1 86 ? 2.038 3.434 -18.023 1.00 88.25 86 LYS A O 1
ATOM 653 N N . LEU A 1 87 ? 0.048 4.480 -18.061 1.00 82.38 87 LEU A N 1
ATOM 654 C CA . LEU A 1 87 ? -0.694 3.369 -18.683 1.00 82.38 87 LEU A CA 1
ATOM 655 C C . LEU A 1 87 ? -0.401 3.213 -20.181 1.00 82.38 87 LEU A C 1
ATOM 657 O O . LEU A 1 87 ? -0.485 2.114 -20.710 1.00 82.38 87 LEU A O 1
ATOM 661 N N . ASP A 1 88 ? -0.036 4.304 -20.847 1.00 80.88 88 ASP A N 1
ATOM 662 C CA . ASP A 1 88 ? 0.247 4.388 -22.283 1.00 80.88 88 ASP A CA 1
ATOM 663 C C . ASP A 1 88 ? 1.648 3.881 -22.668 1.00 80.88 88 ASP A C 1
ATOM 665 O O . ASP A 1 88 ? 1.964 3.764 -23.850 1.00 80.88 88 ASP A O 1
ATOM 669 N N . LYS A 1 89 ? 2.514 3.588 -21.690 1.00 73.12 89 LYS A N 1
ATOM 670 C CA . LYS A 1 89 ? 3.909 3.191 -21.923 1.00 73.12 89 LYS A CA 1
ATOM 671 C C . LYS A 1 89 ? 4.209 1.859 -21.255 1.00 73.12 89 LYS A C 1
ATOM 673 O O . LYS A 1 89 ? 3.924 1.672 -20.075 1.00 73.12 89 LYS A O 1
ATOM 678 N N . VAL A 1 90 ? 4.879 0.960 -21.980 1.00 62.66 90 VAL A N 1
ATOM 679 C CA . VAL A 1 90 ? 5.440 -0.262 -21.387 1.00 62.66 90 VAL A CA 1
ATOM 680 C C . VAL A 1 90 ? 6.511 0.150 -20.375 1.00 62.66 90 VAL A C 1
ATOM 682 O O . VAL A 1 90 ? 7.561 0.694 -20.724 1.00 62.66 90 VAL A O 1
ATOM 685 N N . ALA A 1 91 ? 6.202 -0.062 -19.102 1.00 61.31 91 ALA A N 1
ATOM 686 C CA . ALA A 1 91 ? 6.969 0.380 -17.948 1.00 61.31 91 ALA A CA 1
ATOM 687 C C . ALA A 1 91 ? 8.331 -0.334 -17.834 1.00 61.31 91 ALA A C 1
ATOM 689 O O . ALA A 1 91 ? 8.476 -1.306 -17.099 1.00 61.31 91 ALA A O 1
ATOM 690 N N . LYS A 1 92 ? 9.363 0.161 -18.533 1.00 60.81 92 LYS A N 1
ATOM 691 C CA . LYS A 1 92 ? 10.728 -0.399 -18.441 1.00 60.81 92 LYS A CA 1
ATOM 692 C C . LYS A 1 92 ? 11.469 -0.043 -17.139 1.00 60.81 92 LYS A C 1
ATOM 694 O O . LYS A 1 92 ? 12.428 -0.722 -16.798 1.00 60.81 92 LYS A O 1
ATOM 699 N N . SER A 1 93 ? 11.046 0.998 -16.412 1.00 64.38 93 SER A N 1
ATOM 700 C CA . SER A 1 93 ? 11.765 1.524 -15.231 1.00 64.38 93 SER A CA 1
ATOM 701 C C . SER A 1 93 ? 10.837 1.994 -14.100 1.00 64.38 93 SER A C 1
ATOM 703 O O . SER A 1 93 ? 11.137 2.949 -13.381 1.00 64.38 93 SER A O 1
ATOM 705 N N . THR A 1 94 ? 9.676 1.365 -13.948 1.00 82.38 94 THR A N 1
ATOM 706 C CA . THR A 1 94 ? 8.740 1.739 -12.883 1.00 82.38 94 THR A CA 1
ATOM 707 C C . THR A 1 94 ? 9.168 1.101 -11.564 1.00 82.38 94 THR A C 1
ATOM 709 O O . THR A 1 94 ? 9.475 -0.086 -11.512 1.00 82.38 94 THR A O 1
ATOM 712 N N . ARG A 1 95 ? 9.222 1.903 -10.499 1.00 92.19 95 ARG A N 1
ATOM 713 C CA . ARG A 1 95 ? 9.552 1.456 -9.139 1.00 92.19 95 ARG A CA 1
ATOM 714 C C . ARG A 1 95 ? 8.280 1.127 -8.365 1.00 92.19 95 ARG A C 1
ATOM 716 O O . ARG A 1 95 ? 7.172 1.426 -8.814 1.00 92.19 95 ARG A O 1
ATOM 723 N N . GLY A 1 96 ? 8.438 0.524 -7.198 1.00 95.69 96 GLY A N 1
ATOM 724 C CA . GLY A 1 96 ? 7.334 0.286 -6.281 1.00 95.69 96 GLY A CA 1
ATOM 725 C C . GLY A 1 96 ? 7.719 0.610 -4.850 1.00 95.69 96 GLY A C 1
ATOM 726 O O . GLY A 1 96 ? 8.845 1.012 -4.549 1.00 95.69 96 GLY A O 1
ATOM 727 N N . CYS A 1 97 ? 6.762 0.409 -3.963 1.00 98.12 97 CYS A N 1
ATOM 728 C CA . CYS A 1 97 ? 6.996 0.430 -2.534 1.00 98.12 97 CYS A CA 1
ATOM 729 C C . CYS A 1 97 ? 5.988 -0.481 -1.834 1.00 98.12 97 CYS A C 1
ATOM 731 O O . CYS A 1 97 ? 4.999 -0.920 -2.425 1.00 98.12 97 CYS A O 1
ATOM 733 N N . ILE A 1 98 ? 6.263 -0.777 -0.569 1.00 98.69 98 ILE A N 1
ATOM 734 C CA . ILE A 1 98 ? 5.377 -1.522 0.317 1.00 98.69 98 ILE A CA 1
ATOM 735 C C . ILE A 1 98 ? 5.185 -0.696 1.578 1.00 98.69 98 ILE A C 1
ATOM 737 O O . ILE A 1 98 ? 6.152 -0.413 2.292 1.00 98.69 98 ILE A O 1
ATOM 741 N N . TYR A 1 99 ? 3.946 -0.327 1.862 1.00 98.75 99 TYR A N 1
ATOM 742 C CA . TYR A 1 99 ? 3.568 0.223 3.155 1.00 98.75 99 TYR A CA 1
ATOM 743 C C . TYR A 1 99 ? 3.277 -0.919 4.115 1.00 98.75 99 TYR A C 1
ATOM 745 O O . TYR A 1 99 ? 2.643 -1.900 3.735 1.00 98.75 99 TYR A O 1
ATOM 753 N N . THR A 1 100 ? 3.732 -0.787 5.354 1.00 98.69 100 THR A N 1
ATOM 754 C CA . THR A 1 100 ? 3.448 -1.743 6.423 1.00 98.69 100 THR A CA 1
ATOM 755 C C . THR A 1 100 ? 2.710 -1.011 7.526 1.00 98.69 100 THR A C 1
ATOM 757 O O . THR A 1 100 ? 3.284 -0.143 8.185 1.00 98.69 100 THR A O 1
ATOM 760 N N . PHE A 1 101 ? 1.442 -1.358 7.702 1.00 98.31 101 PHE A N 1
ATOM 761 C CA . PHE A 1 101 ? 0.594 -0.853 8.769 1.00 98.31 101 PHE A CA 1
ATOM 762 C C . PHE A 1 101 ? 0.417 -1.930 9.831 1.00 98.31 101 PHE A C 1
ATOM 764 O O . PHE A 1 101 ? 0.149 -3.081 9.499 1.00 98.31 101 PHE A O 1
ATOM 771 N N . LEU A 1 102 ? 0.527 -1.562 11.099 1.00 97.12 102 LEU A N 1
ATOM 772 C CA . LEU A 1 102 ? 0.094 -2.397 12.209 1.00 97.12 102 LEU A CA 1
ATOM 773 C C . LEU A 1 102 ? -1.415 -2.219 12.396 1.00 97.12 102 LEU A C 1
ATOM 775 O O . LEU A 1 102 ? -1.896 -1.087 12.455 1.00 97.12 102 LEU A O 1
ATOM 779 N N . LEU A 1 103 ? -2.157 -3.323 12.485 1.00 95.62 103 LEU A N 1
ATOM 780 C CA . LEU A 1 103 ? -3.542 -3.291 12.943 1.00 95.62 103 LEU A CA 1
ATOM 781 C C . LEU A 1 103 ? -3.539 -3.250 14.474 1.00 95.62 103 LEU A C 1
ATOM 783 O O . LEU A 1 103 ? -2.940 -4.117 15.113 1.00 95.62 103 LEU A O 1
ATOM 787 N N . THR A 1 104 ? -4.183 -2.240 15.060 1.00 94.19 104 THR A N 1
ATOM 788 C CA . THR A 1 104 ? -4.305 -2.129 16.520 1.00 94.19 104 THR A CA 1
ATOM 789 C C . THR A 1 104 ? -5.009 -3.353 17.104 1.00 94.19 104 THR A C 1
ATOM 791 O O . THR A 1 104 ? -5.838 -3.980 16.448 1.00 94.19 104 THR A O 1
ATOM 794 N N . ALA A 1 105 ? -4.734 -3.678 18.371 1.00 91.56 105 ALA A N 1
ATOM 795 C CA . ALA A 1 105 ? -5.386 -4.804 19.052 1.00 91.56 105 ALA A CA 1
ATOM 796 C C . ALA A 1 105 ? -6.922 -4.670 19.107 1.00 91.56 105 ALA A C 1
ATOM 798 O O . ALA A 1 105 ? -7.630 -5.672 19.111 1.00 91.56 105 ALA A O 1
ATOM 799 N N . ALA A 1 106 ? -7.438 -3.435 19.112 1.00 92.12 106 ALA A N 1
ATOM 800 C CA . ALA A 1 106 ? -8.869 -3.149 19.030 1.00 92.12 106 ALA A CA 1
ATOM 801 C C . ALA A 1 106 ? -9.459 -3.365 17.620 1.00 92.12 106 ALA A C 1
ATOM 803 O O . ALA A 1 106 ? -10.677 -3.410 17.469 1.00 92.12 106 ALA A O 1
ATOM 804 N N . GLY A 1 107 ? -8.619 -3.511 16.589 1.00 90.56 107 GLY A N 1
ATOM 805 C CA . GLY A 1 107 ? -9.041 -3.730 15.205 1.00 90.56 107 GLY A CA 1
ATOM 806 C C . GLY A 1 107 ? -9.666 -2.501 14.542 1.00 90.56 107 GLY A C 1
ATOM 807 O O . GLY A 1 107 ? -10.388 -2.642 13.560 1.00 90.56 107 GLY A O 1
ATOM 808 N N . ASP A 1 108 ? -9.415 -1.310 15.082 1.00 92.88 108 ASP A N 1
ATOM 809 C CA . ASP A 1 108 ? -10.096 -0.064 14.723 1.00 92.88 108 ASP A CA 1
ATOM 810 C C . ASP A 1 108 ? -9.194 0.953 14.014 1.00 92.88 108 ASP A 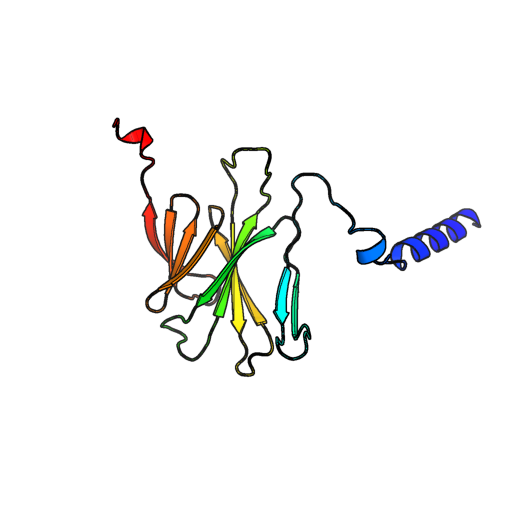C 1
ATOM 812 O O . ASP A 1 108 ? -9.677 1.958 13.494 1.00 92.88 108 ASP A O 1
ATOM 816 N N . ARG A 1 109 ? -7.882 0.707 13.949 1.00 93.56 109 ARG A N 1
ATOM 817 C CA . ARG A 1 109 ? -6.933 1.651 13.362 1.00 93.56 109 ARG A CA 1
ATOM 818 C C . ARG A 1 109 ? -5.759 0.946 12.697 1.00 93.56 109 ARG A C 1
ATOM 820 O O . ARG A 1 109 ? -5.244 -0.054 13.194 1.00 93.56 109 ARG A O 1
ATOM 827 N N . PHE A 1 110 ? -5.309 1.527 11.586 1.00 95.06 110 PHE A N 1
ATOM 828 C CA . PHE A 1 110 ? -4.020 1.220 10.979 1.00 95.06 110 PHE A CA 1
ATOM 829 C C . PHE A 1 110 ? -2.968 2.237 11.421 1.00 95.06 110 PHE A C 1
ATOM 831 O O . PHE A 1 110 ? -3.133 3.440 11.222 1.00 95.06 110 PHE A O 1
ATOM 838 N N . GLU A 1 111 ? -1.863 1.755 11.984 1.00 96.00 111 GLU A N 1
ATOM 839 C CA . GLU A 1 111 ? -0.710 2.576 12.358 1.00 96.00 111 GLU A CA 1
ATOM 840 C C . GLU A 1 111 ? 0.434 2.329 11.377 1.00 96.00 111 GLU A C 1
ATOM 842 O O . GLU A 1 111 ? 0.935 1.211 11.258 1.00 96.00 111 GLU A O 1
ATOM 847 N N . LEU A 1 112 ? 0.846 3.361 10.637 1.00 97.69 112 LEU A N 1
ATOM 848 C CA . LEU A 1 112 ? 1.945 3.232 9.682 1.00 97.69 112 LEU A CA 1
ATOM 849 C C . LEU A 1 112 ? 3.267 2.992 10.423 1.00 97.69 112 LEU A C 1
ATOM 851 O O . LEU A 1 112 ? 3.732 3.861 11.154 1.00 97.69 112 LEU A O 1
ATOM 855 N N . ILE A 1 113 ? 3.904 1.847 10.170 1.00 98.00 113 ILE A N 1
ATOM 856 C CA . ILE A 1 113 ? 5.202 1.494 10.759 1.00 98.00 113 ILE A CA 1
ATOM 857 C C . ILE A 1 113 ? 6.348 2.002 9.886 1.00 98.00 113 ILE A C 1
ATOM 859 O O . ILE A 1 113 ? 7.235 2.712 10.353 1.00 98.00 113 ILE A O 1
ATOM 863 N N . HIS A 1 114 ? 6.348 1.632 8.605 1.00 98.38 114 HIS A N 1
ATOM 864 C CA . HIS A 1 114 ? 7.357 2.082 7.649 1.00 98.38 114 HIS A CA 1
ATOM 865 C C . HIS A 1 114 ? 6.906 1.876 6.201 1.00 98.38 114 HIS A C 1
ATOM 867 O O . HIS A 1 114 ? 6.037 1.052 5.900 1.00 98.38 114 HIS A O 1
ATOM 873 N N . ARG A 1 115 ? 7.596 2.556 5.281 1.00 98.44 115 ARG A N 1
ATOM 874 C CA . ARG A 1 115 ? 7.469 2.386 3.830 1.00 98.44 115 ARG A CA 1
ATOM 875 C C . ARG A 1 115 ? 8.774 1.829 3.263 1.00 98.44 115 ARG A C 1
ATOM 877 O O . ARG A 1 115 ? 9.826 2.452 3.385 1.00 98.44 115 ARG A O 1
ATOM 884 N N . THR A 1 116 ? 8.713 0.657 2.639 1.00 98.62 116 THR A N 1
ATOM 885 C CA . THR A 1 116 ? 9.874 -0.021 2.046 1.00 98.62 116 THR A CA 1
ATOM 886 C C . THR A 1 116 ? 9.895 0.188 0.540 1.00 98.62 116 THR A C 1
ATOM 888 O O . THR A 1 116 ? 8.987 -0.249 -0.155 1.00 98.62 116 THR A O 1
ATOM 891 N N . GLU A 1 117 ? 10.940 0.826 0.025 1.00 97.75 117 GLU A N 1
ATOM 892 C CA . GLU A 1 117 ? 11.172 0.971 -1.417 1.00 97.75 117 GLU A CA 1
ATOM 893 C C . GLU A 1 117 ? 11.455 -0.380 -2.086 1.00 97.75 117 GLU A C 1
ATOM 895 O O . GLU A 1 117 ? 12.217 -1.199 -1.560 1.00 97.75 117 GLU A O 1
ATOM 900 N N . THR A 1 118 ? 10.894 -0.591 -3.278 1.00 96.00 118 THR A N 1
ATOM 901 C CA . THR A 1 118 ? 11.163 -1.768 -4.109 1.00 96.00 118 THR A CA 1
ATOM 902 C C . THR A 1 118 ? 11.682 -1.355 -5.489 1.00 96.00 118 THR A C 1
ATOM 904 O O . THR A 1 118 ? 11.285 -0.325 -6.043 1.00 96.00 118 THR A O 1
ATOM 907 N N . PRO A 1 119 ? 12.579 -2.153 -6.096 1.00 93.31 119 PRO A N 1
ATOM 908 C CA . PRO A 1 119 ? 13.165 -1.813 -7.394 1.00 93.31 119 PRO A CA 1
ATOM 909 C C . PRO A 1 119 ? 12.157 -1.893 -8.551 1.00 93.31 119 PRO A C 1
ATOM 911 O O . PRO A 1 119 ? 12.439 -1.407 -9.641 1.00 93.31 119 PRO A O 1
ATOM 914 N N . ARG A 1 120 ? 11.002 -2.528 -8.328 1.00 93.50 120 ARG A N 1
ATOM 915 C CA . ARG A 1 120 ? 9.977 -2.847 -9.325 1.00 93.50 120 ARG A CA 1
ATOM 916 C C . ARG A 1 120 ? 8.573 -2.670 -8.734 1.00 93.50 120 ARG A C 1
ATOM 918 O O . ARG A 1 120 ? 8.455 -2.673 -7.504 1.00 93.50 120 ARG A O 1
ATOM 925 N N . PRO A 1 121 ? 7.527 -2.552 -9.571 1.00 94.38 121 PRO A N 1
ATOM 926 C CA . PRO A 1 121 ? 6.140 -2.443 -9.128 1.00 94.38 121 PRO A CA 1
ATOM 927 C C . PRO A 1 121 ? 5.740 -3.643 -8.274 1.00 94.38 121 PRO A C 1
ATOM 929 O O . PRO A 1 121 ? 6.056 -4.776 -8.638 1.00 94.38 121 PRO A O 1
ATOM 932 N N . VAL A 1 122 ? 5.040 -3.409 -7.166 1.00 96.81 122 VAL A N 1
ATOM 933 C CA . VAL A 1 122 ? 4.536 -4.490 -6.311 1.00 96.81 122 VAL A CA 1
ATOM 934 C C . VAL A 1 122 ? 3.104 -4.806 -6.713 1.00 96.81 122 VAL A C 1
ATOM 936 O O . VAL A 1 122 ? 2.208 -3.996 -6.489 1.00 96.81 122 VAL A O 1
ATOM 939 N N . ASN A 1 123 ? 2.894 -5.978 -7.311 1.00 95.06 123 ASN A N 1
ATOM 940 C CA . ASN A 1 123 ? 1.598 -6.368 -7.878 1.00 95.06 123 ASN A CA 1
ATOM 941 C C . ASN A 1 123 ? 0.892 -7.465 -7.076 1.00 95.06 123 ASN A C 1
ATOM 943 O O . ASN A 1 123 ? -0.308 -7.658 -7.243 1.00 95.06 123 ASN A O 1
ATOM 947 N N . ALA A 1 124 ? 1.619 -8.181 -6.217 1.00 97.62 124 ALA A N 1
ATOM 948 C CA . ALA A 1 124 ? 1.056 -9.211 -5.356 1.00 97.62 124 ALA A CA 1
ATOM 949 C C . ALA A 1 124 ? 1.806 -9.277 -4.023 1.00 97.62 124 ALA A C 1
ATOM 951 O O . ALA A 1 124 ? 3.031 -9.138 -3.985 1.00 97.62 124 ALA A O 1
ATOM 952 N N . ILE A 1 125 ? 1.068 -9.530 -2.944 1.00 98.62 125 ILE A N 1
ATOM 953 C CA . ILE A 1 125 ? 1.594 -9.821 -1.608 1.00 98.62 125 ILE A CA 1
ATOM 954 C C . ILE A 1 125 ? 0.762 -10.965 -1.033 1.00 98.62 125 ILE A C 1
ATOM 956 O O . ILE A 1 125 ? -0.456 -10.979 -1.199 1.00 98.62 125 ILE A O 1
ATOM 960 N N . HIS A 1 126 ? 1.411 -11.915 -0.368 1.00 98.19 126 HIS A N 1
ATOM 961 C CA . HIS A 1 126 ? 0.754 -13.026 0.308 1.00 98.19 126 HIS A CA 1
ATOM 962 C C . HIS A 1 126 ? 1.496 -13.383 1.601 1.00 98.19 126 HIS A C 1
ATOM 964 O O . HIS A 1 126 ? 2.727 -13.361 1.638 1.00 98.19 126 HIS A O 1
ATOM 970 N N . ASP A 1 127 ? 0.760 -13.738 2.653 1.00 97.88 127 ASP A N 1
ATOM 971 C CA . ASP A 1 127 ? 1.344 -14.286 3.880 1.00 97.88 127 ASP A CA 1
ATOM 972 C C . ASP A 1 127 ? 1.898 -15.695 3.631 1.00 97.88 127 ASP A C 1
ATOM 974 O O . ASP A 1 127 ? 1.220 -16.562 3.081 1.00 97.88 127 ASP A O 1
ATOM 978 N N . PHE A 1 128 ? 3.153 -15.945 3.979 1.00 97.06 128 PHE A N 1
ATOM 979 C CA . PHE A 1 128 ? 3.781 -17.234 3.739 1.00 97.06 128 PHE A CA 1
ATOM 980 C C . PHE A 1 128 ? 4.742 -17.594 4.863 1.00 97.06 128 PHE A C 1
ATOM 982 O O . PHE A 1 128 ? 5.870 -17.102 4.919 1.00 97.06 128 PHE A O 1
ATOM 989 N N . ARG A 1 129 ? 4.306 -18.515 5.731 1.00 95.31 129 ARG A N 1
ATOM 990 C CA . ARG A 1 129 ? 5.134 -19.140 6.779 1.00 95.31 129 ARG A CA 1
ATOM 991 C C . ARG A 1 129 ? 5.869 -18.112 7.651 1.00 95.31 129 ARG A C 1
ATOM 993 O O . ARG A 1 129 ? 7.070 -18.231 7.882 1.00 95.31 129 ARG A O 1
ATOM 1000 N N . GLY A 1 130 ? 5.154 -17.087 8.116 1.00 95.88 130 GLY A N 1
ATOM 1001 C CA . GLY A 1 130 ? 5.733 -16.050 8.973 1.00 95.88 130 GLY A CA 1
ATOM 1002 C C . GLY A 1 130 ? 6.568 -14.999 8.231 1.00 95.88 130 GLY A C 1
ATOM 1003 O O . GLY A 1 130 ? 7.343 -14.273 8.856 1.00 95.88 130 GLY A O 1
ATOM 1004 N N . SER A 1 131 ? 6.443 -14.931 6.906 1.00 97.50 131 SER A N 1
ATOM 1005 C CA . SER A 1 131 ? 7.086 -13.963 6.015 1.00 97.50 131 SER A CA 1
ATOM 1006 C C . SER A 1 131 ? 6.079 -13.442 4.987 1.00 97.50 131 SER A C 1
ATOM 1008 O O . SER A 1 131 ? 5.044 -14.054 4.751 1.00 97.50 131 SER A O 1
ATOM 1010 N N . ALA A 1 132 ? 6.394 -12.332 4.328 1.00 98.31 132 ALA A N 1
ATOM 1011 C CA . ALA A 1 132 ? 5.625 -11.825 3.199 1.00 98.31 132 ALA A CA 1
ATOM 1012 C C . ALA A 1 132 ? 6.239 -12.317 1.885 1.00 98.31 132 ALA A C 1
ATOM 1014 O O . ALA A 1 132 ? 7.383 -11.989 1.563 1.00 98.31 132 ALA A O 1
ATOM 1015 N N . LEU A 1 133 ? 5.474 -13.073 1.103 1.00 98.25 133 LEU A N 1
ATOM 1016 C CA . LEU A 1 133 ? 5.813 -13.413 -0.272 1.00 98.25 133 LEU A CA 1
ATOM 1017 C C . LEU A 1 133 ? 5.325 -12.292 -1.194 1.00 98.25 133 LEU A C 1
ATOM 1019 O O . LEU A 1 133 ? 4.133 -12.000 -1.246 1.00 98.25 133 LEU A O 1
ATOM 1023 N N . VAL A 1 134 ? 6.243 -11.651 -1.912 1.00 98.31 134 VAL A N 1
ATOM 1024 C CA . VAL A 1 134 ? 5.968 -10.442 -2.693 1.00 98.31 134 VAL A CA 1
ATOM 1025 C C . VAL A 1 134 ? 6.315 -10.662 -4.161 1.00 98.31 134 VAL A C 1
ATOM 1027 O O . VAL A 1 134 ? 7.456 -10.977 -4.504 1.00 98.31 134 VAL A O 1
ATOM 1030 N N . GLY A 1 135 ? 5.328 -10.453 -5.030 1.00 96.75 135 GLY A N 1
ATOM 1031 C CA . GLY A 1 135 ? 5.473 -10.479 -6.482 1.00 96.75 135 GLY A CA 1
ATOM 1032 C C . GLY A 1 135 ? 5.763 -9.089 -7.047 1.00 96.75 135 GLY A C 1
ATOM 1033 O O . GLY A 1 135 ? 4.961 -8.161 -6.903 1.00 96.75 135 GLY A O 1
ATOM 1034 N N . MET A 1 136 ? 6.902 -8.959 -7.725 1.00 93.62 136 MET A N 1
ATOM 1035 C CA . MET A 1 136 ? 7.371 -7.733 -8.362 1.00 93.62 136 MET A CA 1
ATOM 1036 C C . MET A 1 136 ? 7.753 -7.984 -9.825 1.00 93.62 136 MET A C 1
ATOM 1038 O O . MET A 1 136 ? 8.892 -8.340 -10.136 1.00 93.62 136 MET A O 1
ATOM 1042 N N . SER A 1 137 ? 6.807 -7.786 -10.744 1.00 86.62 137 SER A N 1
ATOM 1043 C CA . SER A 1 137 ? 6.965 -8.170 -12.158 1.00 86.62 137 SER A CA 1
ATOM 1044 C C . SER A 1 137 ? 7.370 -9.653 -12.293 1.00 86.62 137 SER A C 1
ATOM 1046 O O . SER A 1 137 ? 6.619 -10.512 -11.849 1.00 86.62 137 SER A O 1
ATOM 1048 N N . ASN A 1 138 ? 8.541 -9.965 -12.862 1.00 88.19 138 ASN A N 1
ATOM 1049 C CA . ASN A 1 138 ? 9.078 -11.325 -12.997 1.00 88.19 138 ASN A CA 1
ATOM 1050 C C . ASN A 1 138 ? 9.942 -11.784 -11.803 1.00 88.19 138 ASN A C 1
ATOM 1052 O O . ASN A 1 138 ? 10.642 -12.791 -11.899 1.00 88.19 138 ASN A O 1
ATOM 1056 N N . HIS A 1 139 ? 9.916 -11.057 -10.683 1.00 92.94 139 HIS A N 1
ATOM 1057 C CA . HIS A 1 139 ? 10.619 -11.423 -9.455 1.00 92.94 139 HIS A CA 1
ATOM 1058 C C . HIS A 1 139 ? 9.622 -11.811 -8.364 1.00 92.94 139 HIS A C 1
ATOM 1060 O O . HIS A 1 139 ? 8.657 -11.093 -8.103 1.00 92.94 139 HIS A O 1
ATOM 1066 N N . LEU A 1 140 ? 9.899 -12.915 -7.682 1.00 95.81 140 LEU A N 1
ATOM 1067 C CA . LEU A 1 140 ? 9.195 -13.362 -6.489 1.00 95.81 140 LEU A CA 1
ATOM 1068 C C . LEU A 1 140 ? 10.169 -13.307 -5.314 1.00 95.81 140 LEU A C 1
ATOM 1070 O O . LEU A 1 140 ? 11.206 -13.967 -5.347 1.00 95.81 140 LEU A O 1
ATOM 1074 N N . ARG A 1 141 ? 9.867 -12.519 -4.284 1.00 97.06 141 ARG A N 1
ATOM 1075 C CA . ARG A 1 141 ? 10.792 -12.265 -3.173 1.00 97.06 141 ARG A CA 1
ATOM 1076 C C . ARG A 1 141 ? 10.125 -12.507 -1.828 1.00 97.06 141 ARG A C 1
ATOM 1078 O O . ARG A 1 141 ? 9.008 -12.050 -1.605 1.00 97.06 141 ARG A O 1
ATOM 1085 N N . LEU A 1 142 ? 10.835 -13.173 -0.921 1.00 97.88 142 LEU A N 1
ATOM 1086 C CA . LEU A 1 142 ? 10.433 -13.283 0.478 1.00 97.88 142 LEU A CA 1
ATOM 1087 C C . LEU A 1 142 ? 10.996 -12.121 1.290 1.00 97.88 142 LEU A C 1
ATOM 1089 O O . LEU A 1 142 ? 12.187 -11.795 1.216 1.00 97.88 142 LEU A O 1
ATOM 1093 N N . TYR A 1 143 ? 10.119 -11.528 2.084 1.00 98.31 143 TYR A N 1
ATOM 1094 C CA . TYR A 1 143 ? 10.417 -10.452 3.005 1.00 98.31 143 TYR A CA 1
ATOM 1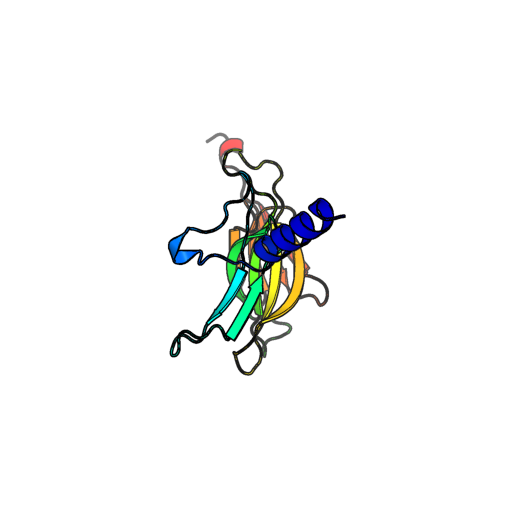095 C C . TYR A 1 143 ? 10.076 -10.859 4.432 1.00 98.31 143 TYR A C 1
ATOM 1097 O O . TYR A 1 143 ? 8.990 -11.361 4.703 1.00 98.31 143 TYR A O 1
ATOM 1105 N N . GLU A 1 144 ? 10.974 -10.554 5.357 1.00 97.94 144 GLU A N 1
ATOM 1106 C CA . GLU A 1 144 ? 10.678 -10.571 6.787 1.00 97.94 144 GLU A CA 1
ATOM 1107 C C . GLU A 1 144 ? 10.506 -9.152 7.322 1.00 97.94 144 GLU A C 1
ATOM 1109 O O . GLU A 1 144 ? 10.950 -8.168 6.718 1.00 97.94 144 GLU A O 1
ATOM 1114 N N . PHE A 1 145 ? 9.899 -9.053 8.499 1.00 98.19 145 PHE A N 1
ATOM 1115 C CA . PHE A 1 145 ? 9.766 -7.791 9.203 1.00 98.19 145 PHE A CA 1
ATOM 1116 C C . PHE A 1 145 ? 11.125 -7.232 9.643 1.00 98.19 145 PHE A C 1
ATOM 1118 O O . PHE A 1 145 ? 11.983 -7.949 10.160 1.00 98.19 145 PHE A O 1
ATOM 1125 N N . GLY A 1 146 ? 11.294 -5.920 9.502 1.00 97.31 146 GLY A N 1
ATOM 1126 C CA . GLY A 1 146 ? 12.420 -5.186 10.060 1.00 97.31 146 GLY A CA 1
ATOM 1127 C C . GLY A 1 146 ? 11.970 -3.812 10.534 1.00 97.31 146 GLY A C 1
ATOM 1128 O O . GLY A 1 146 ? 11.154 -3.165 9.898 1.00 97.31 146 GLY A O 1
ATOM 1129 N N . LYS A 1 147 ? 12.539 -3.321 11.639 1.00 95.12 147 LYS A N 1
ATOM 1130 C CA . LYS A 1 147 ? 12.047 -2.107 12.324 1.00 95.12 147 LYS A CA 1
ATOM 1131 C C . LYS A 1 147 ? 12.000 -0.844 11.450 1.00 95.12 147 LYS A C 1
ATOM 1133 O O . LYS A 1 147 ? 11.193 0.036 11.705 1.00 95.12 147 LYS A O 1
ATOM 1138 N N . 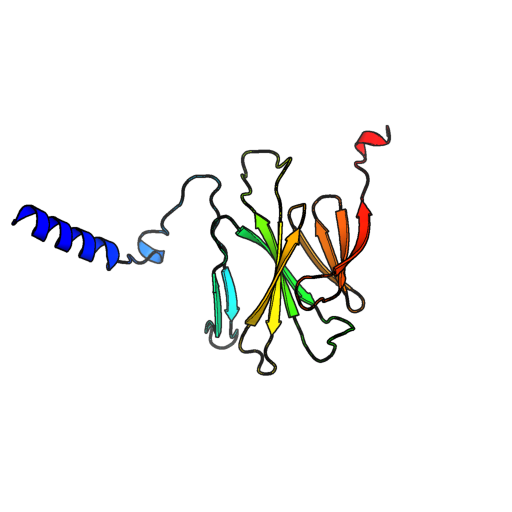LYS A 1 148 ? 12.888 -0.730 10.455 1.00 97.62 148 LYS A N 1
ATOM 1139 C CA . LYS A 1 148 ? 12.966 0.434 9.547 1.00 97.62 148 LYS A CA 1
ATOM 1140 C C . LYS A 1 148 ? 12.410 0.158 8.148 1.00 97.62 148 LYS A C 1
ATOM 1142 O O . LYS A 1 148 ? 12.078 1.098 7.436 1.00 97.62 148 LYS A O 1
ATOM 1147 N N . LYS A 1 149 ? 12.415 -1.107 7.730 1.00 98.50 149 LYS A N 1
ATOM 1148 C CA . LYS A 1 149 ? 11.988 -1.588 6.414 1.00 98.50 149 LYS A CA 1
ATOM 1149 C C . LYS A 1 149 ? 11.895 -3.109 6.436 1.00 98.50 149 LYS A C 1
ATOM 1151 O O . LYS A 1 149 ? 12.597 -3.752 7.220 1.00 98.50 149 LYS A O 1
ATOM 1156 N N . LEU A 1 150 ? 11.141 -3.672 5.498 1.00 98.50 150 LEU A N 1
ATOM 1157 C CA . LEU A 1 150 ? 11.137 -5.109 5.251 1.00 98.50 150 LEU A CA 1
ATOM 1158 C C . LEU A 1 150 ? 12.519 -5.583 4.778 1.00 98.50 150 LEU A C 1
ATOM 1160 O O . LEU A 1 150 ? 13.199 -4.921 3.985 1.00 98.50 150 LEU A O 1
ATOM 1164 N N . LEU A 1 151 ? 12.931 -6.749 5.266 1.00 98.06 151 LEU A N 1
ATOM 1165 C CA . LEU A 1 151 ? 14.227 -7.354 4.985 1.00 98.06 151 LEU A CA 1
ATOM 1166 C C . LEU A 1 151 ? 14.065 -8.419 3.904 1.00 98.06 151 LEU A C 1
ATOM 1168 O O . LEU A 1 151 ? 13.423 -9.440 4.133 1.00 98.06 151 LEU A O 1
ATOM 1172 N N . ALA A 1 152 ? 14.650 -8.183 2.731 1.00 97.12 152 ALA A N 1
ATOM 1173 C CA . ALA A 1 152 ? 14.696 -9.172 1.659 1.00 97.12 152 ALA A CA 1
ATOM 1174 C C . ALA A 1 152 ? 15.547 -10.377 2.091 1.00 97.12 152 ALA A C 1
ATOM 1176 O O . ALA A 1 152 ? 16.684 -10.189 2.527 1.00 97.12 152 ALA A O 1
ATOM 1177 N N . LYS A 1 153 ? 15.007 -11.596 1.969 1.00 96.12 153 LYS A N 1
ATOM 1178 C CA . LYS A 1 153 ? 15.696 -12.834 2.379 1.00 96.12 153 LYS A CA 1
ATOM 1179 C C . LYS A 1 153 ? 16.145 -13.678 1.206 1.00 96.12 153 LYS A C 1
ATOM 1181 O O . LYS A 1 153 ? 17.319 -14.013 1.106 1.00 96.12 153 LYS A O 1
ATOM 1186 N N . CYS A 1 154 ? 15.224 -13.986 0.307 1.00 92.69 154 CYS A N 1
ATOM 1187 C CA . CYS A 1 154 ? 15.534 -14.687 -0.926 1.00 92.69 154 CYS A CA 1
ATOM 1188 C C . CYS A 1 154 ? 14.658 -14.172 -2.060 1.00 92.69 154 CYS A C 1
ATOM 1190 O O . CYS A 1 154 ? 13.594 -13.586 -1.842 1.00 92.69 154 CYS A O 1
ATOM 1192 N N . GLU A 1 155 ? 15.136 -14.382 -3.277 1.00 93.50 155 GLU A N 1
ATOM 1193 C CA . GLU A 1 155 ? 14.463 -13.985 -4.499 1.00 93.50 155 GLU A CA 1
ATOM 1194 C C . GLU A 1 155 ? 14.581 -15.102 -5.527 1.00 93.50 155 GLU A C 1
ATOM 1196 O O . GLU A 1 155 ? 15.638 -15.713 -5.673 1.00 93.50 155 GLU A O 1
ATOM 1201 N N . ASN A 1 156 ? 13.495 -15.326 -6.254 1.00 93.31 156 ASN A N 1
ATOM 1202 C CA . ASN A 1 156 ? 13.476 -16.111 -7.469 1.00 93.31 156 ASN A CA 1
ATOM 1203 C C . ASN A 1 156 ? 13.084 -15.205 -8.641 1.00 93.31 156 ASN A C 1
ATOM 1205 O O . ASN A 1 156 ? 12.163 -14.393 -8.525 1.00 93.31 156 ASN A O 1
ATOM 1209 N N . LYS A 1 157 ? 13.774 -15.351 -9.771 1.00 90.56 157 LYS A N 1
ATOM 1210 C CA . LYS A 1 157 ? 13.439 -14.675 -11.022 1.00 90.56 157 LYS A CA 1
ATOM 1211 C C . LYS A 1 157 ? 12.836 -15.711 -11.959 1.00 90.56 157 LYS A C 1
ATOM 1213 O O . LYS A 1 157 ? 13.513 -16.659 -12.348 1.00 90.56 157 LYS A O 1
ATOM 1218 N N . VAL A 1 158 ? 11.578 -15.517 -12.338 1.00 79.62 158 VAL A N 1
ATOM 1219 C CA . VAL A 1 158 ? 10.964 -16.337 -13.384 1.00 79.62 158 VAL A CA 1
ATOM 1220 C C . VAL A 1 158 ? 11.570 -15.885 -14.713 1.00 79.62 158 VAL A C 1
ATOM 1222 O O . VAL A 1 158 ? 11.521 -14.698 -15.043 1.00 79.62 158 VAL A O 1
ATOM 1225 N N . GLY A 1 159 ? 12.225 -16.807 -15.423 1.00 68.75 159 GLY A N 1
ATOM 1226 C CA . GLY A 1 159 ? 12.799 -16.532 -16.739 1.00 68.75 159 GLY A CA 1
ATOM 1227 C C . GLY A 1 159 ? 11.712 -16.132 -17.735 1.00 68.75 159 GLY A C 1
ATOM 1228 O O . GLY A 1 159 ? 10.606 -16.672 -17.692 1.00 68.75 159 GLY A O 1
ATOM 1229 N N . ASP A 1 160 ? 12.019 -15.185 -18.620 1.00 59.75 160 ASP A N 1
ATOM 1230 C CA . ASP A 1 160 ? 11.152 -14.905 -19.760 1.00 59.75 160 ASP A CA 1
ATOM 1231 C C . ASP A 1 160 ? 11.256 -16.099 -20.717 1.00 59.75 160 ASP A C 1
ATOM 1233 O O . ASP A 1 160 ? 12.341 -16.409 -21.210 1.00 59.75 160 ASP A O 1
ATOM 1237 N N . TYR A 1 161 ? 10.136 -16.772 -20.991 1.00 53.44 161 TYR A N 1
ATOM 1238 C CA . TYR A 1 161 ? 10.084 -17.927 -21.904 1.00 53.44 161 TYR A CA 1
ATOM 1239 C C . TYR A 1 161 ? 10.658 -17.624 -23.306 1.00 53.44 161 TYR A C 1
ATOM 1241 O O . TYR A 1 161 ? 11.047 -18.542 -24.018 1.00 53.44 161 TYR A O 1
ATOM 1249 N N . ASN A 1 162 ? 10.801 -16.347 -23.674 1.00 55.34 162 ASN A N 1
ATOM 1250 C CA . ASN A 1 162 ? 11.374 -15.911 -24.948 1.00 55.34 162 ASN A CA 1
ATOM 1251 C C . ASN A 1 162 ? 12.905 -16.059 -25.059 1.00 55.34 162 ASN A C 1
ATOM 1253 O O . ASN A 1 162 ? 13.421 -16.000 -26.171 1.00 55.34 162 ASN A O 1
ATOM 1257 N N . GLU A 1 163 ? 13.646 -16.258 -23.962 1.00 49.25 163 GLU A N 1
ATOM 1258 C CA . GLU A 1 163 ? 15.101 -16.515 -24.015 1.00 49.25 163 GLU A CA 1
ATOM 1259 C C . GLU A 1 163 ? 15.454 -18.016 -24.067 1.00 49.25 163 GLU A C 1
ATOM 1261 O O . GLU A 1 163 ? 16.623 -18.359 -24.227 1.00 49.25 163 GLU A O 1
ATOM 1266 N N . MET A 1 164 ? 14.469 -18.922 -23.972 1.00 46.91 164 MET A N 1
ATOM 1267 C CA . MET A 1 164 ? 14.697 -20.379 -24.000 1.00 46.91 164 MET A CA 1
ATOM 1268 C C . MET A 1 164 ? 14.490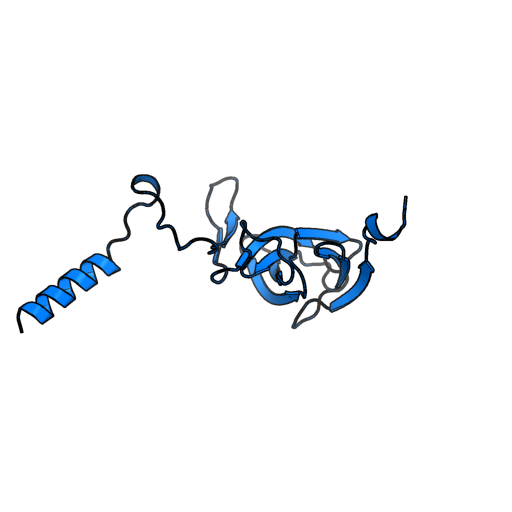 -21.045 -25.368 1.00 46.91 164 MET A C 1
ATOM 1270 O O . MET A 1 164 ? 14.655 -22.258 -25.460 1.00 46.91 164 MET A O 1
ATOM 1274 N N . GLY A 1 165 ? 14.196 -20.288 -26.432 1.00 48.69 165 GLY A N 1
ATOM 1275 C CA . GLY A 1 165 ? 14.176 -20.822 -27.801 1.00 48.69 165 GLY A CA 1
ATOM 1276 C C . GLY A 1 165 ? 13.268 -22.044 -28.002 1.00 48.69 165 GLY A C 1
ATOM 1277 O O . GLY A 1 165 ? 13.663 -22.969 -28.712 1.00 48.69 165 GLY A O 1
ATOM 1278 N N . LEU A 1 166 ? 12.089 -22.051 -27.372 1.00 38.66 166 LEU A N 1
ATOM 1279 C CA . LEU A 1 166 ? 10.997 -22.992 -27.644 1.00 38.66 166 LEU A CA 1
ATOM 1280 C C . LEU A 1 166 ? 9.815 -22.253 -28.269 1.00 38.66 166 LEU A C 1
ATOM 1282 O O . LEU A 1 166 ? 9.494 -21.151 -27.768 1.00 38.66 166 LEU A O 1
#

Foldseek 3Di:
DVVVVVVVVVVVCVVPDDPDCVVVNDDDDDALKDWDKDFDADPVPRDTLEIDTDDIQWAFADWDWEQAPVHNVWTKIKTKTWGSDGPVDDCPFIWIKIWIWTQDPVNRYTHTQEIGTGRAGWNDWDYDPRWIFTDGPQKTWTWGDDRHHTDTDDMDGRDDPVVVPD

InterPro domains:
  IPR004871 RSE1/DDB1/CPSF1, C-terminal [PF03178] (35-158)
  IPR015943 WD40/YVTN repeat-like-containing domain superfamily [G3DSA:2.130.10.10] (2-162)
  IPR050358 RSE1/DDB1/CPSF1 [PTHR10644] (36-156)

pLDDT: mean 91.02, std 11.21, range [38.66, 98.75]